Protein AF-A0A512NA87-F1 (afdb_monomer_lite)

Organism: NCBI:txid1230389

Sequence (101 aa):
MIDRKAIAVNGRDYSVTLERFDQDTVSGGPSYHGYYVTIEGHGLTLKARKYDNGSDMSIQSGLKESDSDAIKVVRDIARQIFRTDQLLLLTTDNLVPYKEI

pLDDT: mean 85.6, std 13.33, range [44.41, 98.06]

Foldseek 3Di:
DKDWDWDDDPNFTKIKIWDWDWDDPDVVDDIWTWTFIFIDGPQFTWTWTDTLPDQEIETADRDDPVPVVVLVVVQVVCCVPVVHNWYWYDPPVVDDDIDTD

Structure (mmCIF, N/CA/C/O backbone):
data_AF-A0A512NA87-F1
#
_entry.id   AF-A0A512NA87-F1
#
loop_
_atom_site.group_PDB
_atom_site.id
_atom_site.type_symbol
_atom_site.label_atom_id
_atom_site.label_alt_id
_atom_site.label_comp_id
_atom_site.label_asym_id
_atom_site.label_entity_id
_atom_site.label_seq_id
_atom_site.pdbx_PDB_ins_code
_atom_site.Cartn_x
_atom_site.Cartn_y
_atom_site.Cartn_z
_atom_site.occupancy
_atom_site.B_iso_or_equiv
_atom_site.auth_seq_id
_atom_site.auth_comp_id
_atom_site.auth_asym_id
_atom_site.auth_atom_id
_atom_site.pdbx_PDB_model_num
ATOM 1 N N . MET A 1 1 ? -2.842 1.196 -17.295 1.00 83.81 1 MET A N 1
ATOM 2 C CA . MET A 1 1 ? -4.078 0.437 -16.971 1.00 83.81 1 MET A CA 1
ATOM 3 C C . MET A 1 1 ? -4.439 0.730 -15.526 1.00 83.81 1 MET A C 1
ATOM 5 O O . MET A 1 1 ? -3.531 0.715 -14.702 1.00 83.81 1 MET A O 1
ATOM 9 N N . ILE A 1 2 ? -5.709 1.021 -15.237 1.00 93.69 2 ILE A N 1
ATOM 10 C CA . ILE A 1 2 ? -6.185 1.302 -13.875 1.00 93.69 2 ILE A CA 1
ATOM 11 C C . ILE A 1 2 ? -7.088 0.150 -13.432 1.00 93.69 2 ILE A C 1
ATOM 13 O O . ILE A 1 2 ? -8.061 -0.154 -14.120 1.00 93.69 2 ILE A O 1
ATOM 17 N N . ASP A 1 3 ? -6.771 -0.461 -12.295 1.00 96.12 3 ASP A N 1
ATOM 18 C CA . ASP A 1 3 ? -7.584 -1.473 -11.617 1.00 96.12 3 ASP A CA 1
ATOM 19 C C . ASP A 1 3 ? -8.098 -0.901 -10.289 1.00 96.12 3 ASP A C 1
ATOM 21 O O . ASP A 1 3 ? -7.399 -0.144 -9.612 1.00 96.12 3 ASP A O 1
ATOM 25 N N . ARG A 1 4 ? -9.337 -1.227 -9.921 1.00 96.50 4 ARG A N 1
ATOM 26 C CA . ARG A 1 4 ? -9.973 -0.759 -8.685 1.00 96.50 4 ARG A CA 1
ATOM 27 C C . ARG A 1 4 ? -10.490 -1.954 -7.908 1.00 96.50 4 ARG A C 1
ATOM 29 O O . ARG A 1 4 ? -11.208 -2.789 -8.450 1.00 96.50 4 ARG A O 1
ATOM 36 N N . LYS A 1 5 ? -10.144 -2.016 -6.627 1.00 95.81 5 LYS A N 1
ATOM 37 C CA . LYS A 1 5 ? -10.508 -3.103 -5.719 1.00 95.81 5 LYS A CA 1
ATOM 38 C C . LYS A 1 5 ? -11.150 -2.532 -4.463 1.00 95.81 5 LYS A C 1
ATOM 40 O O . LYS A 1 5 ? -10.699 -1.513 -3.951 1.00 95.81 5 LYS A O 1
ATOM 45 N N . ALA A 1 6 ? -12.168 -3.214 -3.953 1.00 95.81 6 ALA A N 1
ATOM 46 C CA . ALA A 1 6 ? -12.648 -3.013 -2.593 1.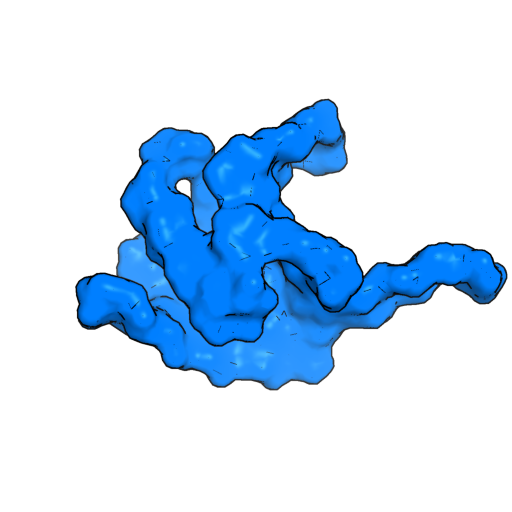00 95.81 6 ALA A CA 1
ATOM 47 C C . ALA A 1 6 ? -11.996 -4.078 -1.704 1.00 95.81 6 ALA A C 1
ATOM 49 O O . ALA A 1 6 ? -12.087 -5.267 -2.012 1.00 95.81 6 ALA A O 1
ATOM 50 N N . ILE A 1 7 ? -11.307 -3.654 -0.647 1.00 96.38 7 ILE A N 1
ATOM 51 C CA . ILE A 1 7 ? -10.619 -4.540 0.296 1.00 96.38 7 ILE A CA 1
ATOM 52 C C . ILE A 1 7 ? -11.207 -4.337 1.686 1.00 96.38 7 ILE A C 1
ATOM 54 O O . ILE A 1 7 ? -11.178 -3.228 2.216 1.00 96.38 7 ILE A O 1
ATOM 58 N N . ALA A 1 8 ? -11.697 -5.417 2.287 1.00 95.94 8 ALA A N 1
ATOM 59 C CA . ALA A 1 8 ? -12.185 -5.403 3.655 1.00 95.94 8 ALA A CA 1
ATOM 60 C C . ALA A 1 8 ? -11.028 -5.641 4.639 1.00 95.94 8 ALA A C 1
ATOM 62 O O . ALA A 1 8 ? -10.304 -6.636 4.543 1.00 95.94 8 ALA A O 1
ATOM 63 N N . VAL A 1 9 ? -10.878 -4.751 5.621 1.00 94.69 9 VAL A N 1
ATOM 64 C CA . VAL A 1 9 ? -9.965 -4.916 6.761 1.00 94.69 9 VAL A CA 1
ATOM 65 C C . VAL A 1 9 ? -10.728 -4.614 8.040 1.00 94.69 9 VAL A C 1
ATOM 67 O O . VAL A 1 9 ? -11.317 -3.545 8.174 1.00 94.69 9 VAL A O 1
ATOM 70 N N . ASN A 1 10 ? -10.745 -5.555 8.988 1.00 92.12 10 ASN A N 1
ATOM 71 C CA . ASN A 1 10 ? -11.472 -5.418 10.259 1.00 92.12 10 ASN A CA 1
ATOM 72 C C . ASN A 1 10 ? -12.948 -4.994 10.082 1.00 92.12 10 ASN A C 1
ATOM 74 O O . ASN A 1 10 ? -13.461 -4.165 10.831 1.00 92.12 10 ASN A O 1
ATOM 78 N N . GLY A 1 11 ? -13.622 -5.534 9.059 1.00 91.06 11 GLY A N 1
ATOM 79 C CA . GLY A 1 11 ? -15.024 -5.223 8.748 1.00 91.06 11 GLY A CA 1
ATOM 80 C C . GLY A 1 11 ? -15.261 -3.840 8.128 1.00 91.06 11 GLY A C 1
ATOM 81 O O . GLY A 1 11 ? -16.406 -3.409 8.034 1.00 91.06 11 GLY A O 1
ATOM 82 N N . ARG A 1 12 ? -14.199 -3.135 7.722 1.00 93.75 12 ARG A N 1
ATOM 83 C CA . ARG A 1 12 ? -14.256 -1.843 7.035 1.00 93.75 12 ARG A CA 1
ATOM 84 C C . ARG A 1 12 ? -13.749 -1.987 5.607 1.00 93.75 12 ARG A C 1
ATOM 86 O O . ARG A 1 12 ? -12.639 -2.472 5.402 1.00 93.75 12 ARG A O 1
ATOM 93 N N . ASP A 1 13 ? -14.544 -1.536 4.643 1.00 95.31 13 ASP A N 1
ATOM 94 C CA . ASP A 1 13 ? -14.157 -1.553 3.233 1.00 95.31 13 ASP A CA 1
ATOM 95 C C . ASP A 1 13 ? -13.301 -0.339 2.875 1.00 95.31 13 ASP A C 1
ATOM 97 O O . ASP A 1 13 ? -13.667 0.803 3.164 1.00 95.31 13 ASP A O 1
ATOM 101 N N . TYR A 1 14 ? -12.183 -0.595 2.207 1.00 96.44 14 TYR A N 1
ATOM 102 C CA . TYR A 1 14 ? -11.278 0.406 1.659 1.00 96.44 14 TYR A CA 1
ATOM 103 C C . TYR A 1 14 ? -11.263 0.301 0.138 1.00 96.44 14 TYR A C 1
ATOM 105 O O . TYR A 1 14 ? -11.188 -0.793 -0.427 1.00 96.44 14 TYR A O 1
ATOM 113 N N . SER A 1 15 ? -11.309 1.449 -0.526 1.00 97.38 15 SER A N 1
ATOM 114 C CA . SER A 1 15 ? -11.114 1.547 -1.966 1.00 97.38 15 SER A CA 1
ATOM 115 C C . SER A 1 15 ? -9.621 1.577 -2.258 1.00 97.38 15 SER A C 1
ATOM 117 O O . SER A 1 15 ? -8.898 2.430 -1.741 1.00 97.38 15 SER A O 1
ATOM 119 N N . VAL A 1 16 ? -9.155 0.651 -3.089 1.00 97.50 16 VAL A N 1
ATOM 120 C CA . VAL A 1 16 ? -7.771 0.591 -3.547 1.00 97.50 16 VAL A CA 1
ATOM 121 C C . VAL A 1 16 ? -7.739 0.765 -5.054 1.00 97.50 16 VAL A C 1
ATOM 123 O O . VAL A 1 16 ? -8.300 -0.040 -5.797 1.00 97.50 16 VAL A O 1
ATOM 126 N N . THR A 1 17 ? -7.059 1.809 -5.512 1.00 98.06 17 THR A N 1
ATOM 127 C CA . THR A 1 17 ? -6.797 2.041 -6.933 1.00 98.06 17 THR A CA 1
ATOM 128 C C . THR A 1 17 ? -5.349 1.695 -7.242 1.00 98.06 17 THR A C 1
ATOM 130 O O . THR A 1 17 ? -4.435 2.176 -6.571 1.00 98.06 17 THR A O 1
ATOM 133 N N . LEU A 1 18 ? -5.154 0.863 -8.261 1.00 96.81 18 LEU A N 1
ATOM 134 C CA . LEU A 1 18 ? -3.862 0.422 -8.767 1.00 96.81 18 LEU A CA 1
ATOM 135 C C . LEU A 1 18 ? -3.677 0.969 -10.177 1.00 96.81 18 LEU A C 1
ATOM 137 O O . LEU A 1 18 ? -4.402 0.590 -11.097 1.00 96.81 18 LEU A O 1
ATOM 141 N N . GLU A 1 19 ? -2.695 1.836 -10.366 1.00 96.50 19 GLU A N 1
ATOM 142 C CA . GLU A 1 19 ? -2.343 2.366 -11.678 1.00 96.50 19 GLU A CA 1
ATOM 143 C C . GLU A 1 19 ? -0.972 1.841 -12.092 1.00 96.50 19 GLU A C 1
ATOM 145 O O . GLU A 1 19 ? 0.040 2.121 -11.450 1.00 96.50 19 GLU A O 1
ATOM 150 N N . ARG A 1 20 ? -0.951 1.050 -13.169 1.00 94.38 20 ARG A N 1
ATOM 151 C CA . ARG A 1 20 ? 0.286 0.499 -13.724 1.00 94.38 20 ARG A CA 1
ATOM 152 C C . ARG A 1 20 ? 1.180 1.624 -14.241 1.00 94.38 20 ARG A C 1
ATOM 154 O O . ARG A 1 20 ? 0.712 2.429 -15.045 1.00 94.38 20 ARG A O 1
ATOM 161 N N . PHE A 1 21 ? 2.452 1.612 -13.856 1.00 90.12 21 PHE A N 1
ATOM 162 C CA . PHE A 1 21 ? 3.482 2.430 -14.485 1.00 90.12 21 PHE A CA 1
ATOM 163 C C . PHE A 1 21 ? 4.617 1.557 -15.011 1.00 90.12 21 PHE A C 1
ATOM 165 O O . PHE A 1 21 ? 5.018 0.579 -14.376 1.00 90.12 21 PHE A O 1
ATOM 172 N N . ASP A 1 22 ? 5.144 1.971 -16.154 1.00 87.94 22 ASP A N 1
ATOM 173 C CA . ASP A 1 22 ? 6.324 1.409 -16.788 1.00 87.94 22 ASP A CA 1
ATOM 174 C C . ASP A 1 22 ? 7.239 2.600 -17.096 1.00 87.94 22 ASP A C 1
ATOM 176 O O . ASP A 1 22 ? 6.883 3.490 -17.870 1.00 87.94 22 ASP A O 1
ATOM 180 N N . GLN A 1 23 ? 8.358 2.690 -16.381 1.00 80.62 23 GLN A N 1
ATOM 181 C CA . GLN A 1 23 ? 9.297 3.801 -16.463 1.00 80.62 23 GLN A CA 1
ATOM 182 C C . GLN A 1 23 ? 10.636 3.290 -16.986 1.00 80.62 23 GLN A C 1
ATOM 184 O O . GLN A 1 23 ? 11.445 2.738 -16.238 1.00 80.62 23 GLN A O 1
ATOM 189 N N . ASP A 1 24 ? 10.880 3.535 -18.268 1.00 75.12 24 ASP A N 1
ATOM 190 C CA . ASP A 1 24 ? 12.174 3.300 -18.894 1.00 75.12 24 ASP A CA 1
ATOM 191 C C . ASP A 1 24 ? 13.062 4.529 -18.686 1.00 75.12 24 ASP A C 1
ATOM 193 O O . ASP A 1 24 ? 12.677 5.656 -19.000 1.00 75.12 24 ASP A O 1
ATOM 197 N N . THR A 1 25 ? 14.248 4.332 -18.109 1.00 66.31 25 THR A N 1
ATOM 198 C CA . THR A 1 25 ? 15.165 5.446 -17.822 1.00 66.31 25 THR A CA 1
ATOM 199 C C . THR A 1 25 ? 15.849 5.968 -19.082 1.00 66.31 25 THR A C 1
ATOM 201 O O . THR A 1 25 ? 15.892 7.177 -19.273 1.00 66.31 25 THR A O 1
ATOM 204 N N . VAL A 1 26 ? 16.354 5.073 -19.937 1.00 68.75 26 VAL A N 1
ATOM 205 C CA . VAL A 1 26 ? 16.946 5.312 -21.270 1.00 68.75 26 VAL A CA 1
ATOM 206 C C . VAL A 1 26 ? 17.171 3.959 -21.965 1.00 68.75 26 VAL A C 1
ATOM 208 O O . VAL A 1 26 ? 17.131 2.917 -21.313 1.00 68.75 26 VAL A O 1
ATOM 211 N N . SER A 1 27 ? 17.465 3.945 -23.272 1.00 65.38 27 SER A N 1
ATOM 212 C CA . SER A 1 27 ? 17.852 2.719 -23.992 1.00 65.38 27 SER A CA 1
ATOM 213 C C . SER A 1 27 ? 19.070 2.052 -23.333 1.00 65.38 27 SER A C 1
ATOM 215 O O . SER A 1 27 ? 20.162 2.616 -23.336 1.00 65.38 27 SER A O 1
ATOM 217 N N . GLY A 1 28 ? 18.877 0.856 -22.768 1.00 67.38 28 GLY A N 1
ATOM 218 C CA . GLY A 1 28 ? 19.898 0.109 -22.018 1.00 67.38 28 GLY A CA 1
ATOM 219 C C . GLY A 1 28 ? 20.022 0.474 -20.531 1.00 67.38 28 GLY A C 1
ATOM 220 O O . GLY A 1 28 ? 20.865 -0.095 -19.841 1.00 67.38 28 GLY A O 1
ATOM 221 N N . GLY A 1 29 ? 19.205 1.405 -20.031 1.00 65.56 29 GLY A N 1
ATOM 222 C CA . GLY A 1 29 ? 19.100 1.725 -18.607 1.00 65.56 29 GLY A CA 1
ATOM 223 C C . GLY A 1 29 ? 18.135 0.793 -17.860 1.00 65.56 29 GLY A C 1
ATOM 224 O O . GLY A 1 29 ? 17.407 0.022 -18.486 1.00 65.56 29 GLY A O 1
ATOM 225 N N . PRO A 1 30 ? 18.109 0.845 -16.516 1.00 69.69 30 PRO A N 1
ATOM 226 C CA . PRO A 1 30 ? 17.152 0.085 -15.722 1.00 69.69 30 PRO A CA 1
ATOM 227 C C . PRO A 1 30 ? 15.715 0.530 -16.027 1.00 69.69 30 PRO A C 1
ATOM 229 O O . PRO A 1 30 ? 15.401 1.724 -15.982 1.00 69.69 30 PRO A O 1
ATOM 232 N N . SER A 1 31 ? 14.851 -0.440 -16.314 1.00 76.81 31 SER A N 1
ATOM 233 C CA . SER A 1 31 ? 13.406 -0.239 -16.413 1.00 76.81 31 SER A CA 1
ATOM 234 C C . SER A 1 31 ? 12.760 -0.510 -15.059 1.00 76.81 31 SER A C 1
ATOM 236 O O . SER A 1 31 ? 13.024 -1.533 -14.419 1.00 76.81 31 SER A O 1
ATOM 238 N N . TYR A 1 32 ? 11.922 0.419 -14.608 1.00 82.69 32 TYR A N 1
ATOM 239 C CA . TYR A 1 32 ? 11.166 0.297 -13.369 1.00 82.69 32 TYR A CA 1
ATOM 240 C C . TYR A 1 32 ? 9.698 0.090 -13.685 1.00 82.69 32 TYR A C 1
ATOM 242 O O . TYR A 1 32 ? 9.056 0.932 -14.309 1.00 82.69 32 TYR A O 1
ATOM 250 N N . HIS A 1 33 ? 9.155 -1.008 -13.183 1.00 89.62 33 HIS A N 1
ATOM 251 C CA . HIS A 1 33 ? 7.768 -1.373 -13.396 1.00 89.62 33 HIS A CA 1
ATOM 252 C C . HIS A 1 33 ? 7.071 -1.564 -12.062 1.00 89.62 33 HIS A C 1
ATOM 254 O O . HIS A 1 33 ? 7.679 -2.035 -11.093 1.00 89.62 33 HIS A O 1
ATOM 260 N N . GLY A 1 34 ? 5.798 -1.199 -12.000 1.00 93.06 34 GLY A N 1
ATOM 261 C CA . GLY A 1 34 ? 5.045 -1.347 -10.770 1.00 93.06 34 GLY A CA 1
ATOM 262 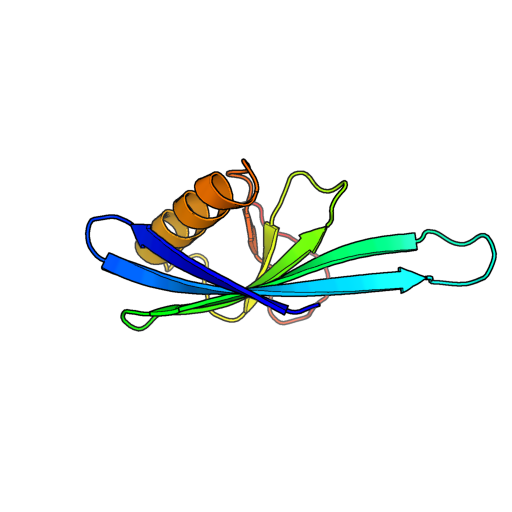C C . GLY A 1 34 ? 3.680 -0.694 -10.807 1.00 93.06 34 GLY A C 1
ATOM 263 O O . GLY A 1 34 ? 3.093 -0.469 -11.864 1.00 93.06 34 GLY A O 1
ATOM 264 N N . TYR A 1 35 ? 3.173 -0.387 -9.621 1.00 94.69 35 TYR A N 1
ATOM 265 C CA . TYR A 1 35 ? 1.883 0.247 -9.418 1.00 94.69 35 TYR A CA 1
ATOM 266 C C . TYR A 1 35 ? 2.021 1.502 -8.568 1.00 94.69 35 TYR A C 1
ATOM 268 O O . TYR A 1 35 ? 2.658 1.484 -7.511 1.00 94.69 35 TYR A O 1
ATOM 276 N N . TYR A 1 36 ? 1.377 2.578 -9.006 1.00 94.81 36 TYR A N 1
ATOM 277 C CA . TYR A 1 36 ? 0.909 3.608 -8.095 1.00 94.81 36 TYR A CA 1
ATOM 278 C C . TYR A 1 36 ? -0.312 3.061 -7.365 1.00 94.81 36 TYR A C 1
ATOM 280 O O . TYR A 1 36 ? -1.233 2.525 -7.983 1.00 94.81 36 TYR A O 1
ATOM 288 N N . VAL A 1 37 ? -0.293 3.168 -6.045 1.00 95.81 37 VAL A N 1
ATOM 289 C CA . VAL A 1 37 ? -1.314 2.617 -5.159 1.00 95.81 37 VAL A CA 1
ATOM 290 C C . VAL A 1 37 ? -1.956 3.776 -4.421 1.00 95.81 37 VAL A C 1
ATOM 292 O O . VAL A 1 37 ? -1.272 4.538 -3.740 1.00 95.81 37 VAL A O 1
ATOM 295 N N . THR A 1 38 ? -3.270 3.911 -4.553 1.00 96.88 38 THR A N 1
ATOM 296 C CA . THR A 1 38 ? -4.063 4.858 -3.762 1.00 96.88 38 THR A CA 1
ATOM 297 C C . THR A 1 38 ? -5.026 4.074 -2.887 1.00 96.88 38 THR A C 1
ATOM 299 O O . THR A 1 38 ? -5.752 3.228 -3.408 1.00 96.88 38 THR A O 1
ATOM 302 N N . ILE A 1 39 ? -5.020 4.336 -1.580 1.00 96.25 39 ILE A N 1
ATOM 303 C CA . ILE A 1 39 ? -5.923 3.711 -0.604 1.00 96.25 39 ILE A CA 1
ATOM 304 C C . ILE A 1 39 ? -6.783 4.802 0.024 1.00 96.25 39 ILE A C 1
ATOM 306 O O . ILE A 1 39 ? -6.252 5.756 0.595 1.00 96.25 39 ILE A O 1
ATOM 310 N N . GLU A 1 40 ? -8.100 4.643 -0.059 1.00 96.25 40 GLU A N 1
ATOM 311 C CA . GLU A 1 40 ? -9.076 5.597 0.463 1.00 96.25 40 GLU A CA 1
ATOM 312 C C . GLU A 1 40 ? -10.187 4.891 1.243 1.00 96.25 40 GLU A C 1
ATOM 314 O O . GLU A 1 40 ? -10.718 3.865 0.816 1.00 96.25 40 GLU A O 1
ATOM 319 N N . GLY A 1 41 ? -10.566 5.454 2.389 1.00 94.06 41 GLY A N 1
ATOM 320 C CA . GLY A 1 41 ? -11.702 4.975 3.178 1.00 94.06 41 GLY A CA 1
ATOM 321 C C . GLY A 1 41 ? -11.540 5.241 4.668 1.00 94.06 41 GLY A C 1
ATOM 322 O O . GLY A 1 41 ? -10.430 5.245 5.189 1.00 94.06 41 GLY A O 1
ATOM 323 N N . HIS A 1 42 ? -12.653 5.457 5.373 1.00 92.00 42 HIS A N 1
ATOM 324 C CA . HIS A 1 42 ? -12.680 5.596 6.842 1.00 92.00 42 HIS A CA 1
ATOM 325 C C . HIS A 1 42 ? -11.693 6.639 7.400 1.00 92.00 42 HIS A C 1
ATOM 327 O O . HIS A 1 42 ? -11.081 6.420 8.443 1.00 92.00 42 HIS A O 1
ATOM 333 N N . GLY A 1 43 ? -11.518 7.762 6.694 1.00 89.75 43 GLY A N 1
ATOM 334 C CA . GLY A 1 43 ? -10.590 8.835 7.077 1.00 89.75 43 GLY A CA 1
ATOM 335 C C . GLY A 1 43 ? -9.124 8.601 6.687 1.00 89.75 43 GLY A C 1
ATOM 336 O O . GLY A 1 43 ? -8.292 9.458 6.966 1.00 89.75 43 GLY A O 1
ATOM 337 N N . LEU A 1 44 ? -8.804 7.481 6.030 1.00 91.06 44 LEU A N 1
ATOM 338 C CA . LEU A 1 44 ? -7.498 7.219 5.431 1.00 91.06 44 LEU A CA 1
ATOM 339 C C . LEU A 1 44 ? -7.481 7.693 3.972 1.00 91.06 44 LEU A C 1
ATOM 341 O O . LEU A 1 44 ? -8.373 7.350 3.194 1.00 91.06 44 LEU A O 1
ATOM 345 N N . THR A 1 45 ? -6.436 8.430 3.601 1.00 93.44 45 THR A N 1
ATOM 346 C CA . THR A 1 45 ? -6.092 8.755 2.212 1.00 93.44 45 THR A CA 1
ATOM 347 C C . THR A 1 45 ? -4.586 8.634 2.066 1.00 93.44 45 THR A C 1
ATOM 349 O O . THR A 1 45 ? -3.849 9.476 2.573 1.00 93.44 45 THR A O 1
ATOM 352 N N . LEU A 1 46 ? -4.129 7.583 1.389 1.00 93.38 46 LEU A N 1
ATOM 353 C CA . LEU A 1 46 ? -2.714 7.260 1.239 1.00 93.38 46 LEU A CA 1
ATOM 354 C C . LEU A 1 46 ? -2.328 7.089 -0.221 1.00 93.38 46 LEU A C 1
ATOM 356 O O . LEU A 1 46 ? -3.074 6.510 -1.012 1.00 93.38 46 LEU A O 1
ATOM 360 N N . LYS A 1 47 ? -1.117 7.549 -0.543 1.00 94.00 47 LYS A N 1
ATOM 361 C CA . LYS A 1 47 ? -0.447 7.293 -1.816 1.00 94.00 47 LYS A CA 1
ATOM 362 C C . LYS A 1 47 ? 0.828 6.506 -1.572 1.00 94.00 47 LYS A C 1
ATOM 364 O O . LYS A 1 47 ? 1.636 6.862 -0.715 1.00 94.00 47 LYS A O 1
ATOM 369 N N . ALA A 1 48 ? 1.016 5.451 -2.346 1.00 93.75 48 ALA A N 1
ATOM 370 C CA . ALA A 1 48 ? 2.184 4.594 -2.292 1.00 93.75 48 ALA A CA 1
ATOM 371 C C . ALA A 1 48 ? 2.606 4.144 -3.693 1.00 93.75 48 ALA A C 1
ATOM 373 O O . ALA A 1 48 ? 1.901 4.340 -4.687 1.00 93.75 48 ALA A O 1
ATOM 374 N N . ARG A 1 49 ? 3.777 3.521 -3.762 1.00 93.00 49 ARG A N 1
ATOM 375 C CA . ARG A 1 49 ? 4.327 2.888 -4.951 1.00 93.00 49 ARG A CA 1
ATOM 376 C C . ARG A 1 49 ? 4.774 1.473 -4.602 1.00 93.00 49 ARG A C 1
ATOM 378 O O . ARG A 1 49 ? 5.430 1.263 -3.587 1.00 93.00 49 ARG A O 1
ATOM 385 N N . LYS A 1 50 ? 4.449 0.508 -5.458 1.00 93.75 50 LYS A N 1
ATOM 386 C CA . LYS A 1 50 ? 4.934 -0.872 -5.361 1.00 93.75 50 LYS A CA 1
ATOM 387 C C . LYS A 1 50 ? 5.630 -1.253 -6.656 1.00 93.75 50 LYS A C 1
ATOM 389 O O . LYS A 1 50 ? 4.972 -1.314 -7.689 1.00 93.75 50 LYS A O 1
ATOM 394 N N . TYR A 1 51 ? 6.931 -1.518 -6.606 1.00 91.38 51 TYR A N 1
ATOM 395 C CA . TYR A 1 51 ? 7.665 -2.065 -7.750 1.00 91.38 51 TYR A CA 1
ATOM 396 C C . TYR A 1 51 ? 7.398 -3.565 -7.891 1.00 91.38 51 TYR A C 1
ATOM 398 O O . TYR A 1 51 ? 7.183 -4.244 -6.888 1.00 91.38 51 TYR A O 1
ATOM 406 N N . ASP A 1 52 ? 7.433 -4.108 -9.105 1.00 89.50 52 ASP A N 1
ATOM 407 C CA . ASP A 1 52 ? 7.202 -5.543 -9.335 1.00 89.50 52 ASP A CA 1
ATOM 408 C C . ASP A 1 52 ? 8.269 -6.419 -8.678 1.00 89.50 52 ASP A C 1
ATOM 410 O O . ASP A 1 52 ? 7.959 -7.451 -8.089 1.00 89.50 52 ASP A O 1
ATOM 414 N N . ASN A 1 53 ? 9.523 -5.977 -8.762 1.00 85.44 53 ASN A N 1
ATOM 415 C CA . ASN A 1 53 ? 10.693 -6.658 -8.213 1.00 85.44 53 ASN A CA 1
ATOM 416 C C . ASN A 1 53 ? 11.009 -6.264 -6.761 1.00 85.44 53 ASN A C 1
ATOM 418 O O . ASN A 1 53 ? 11.840 -6.912 -6.132 1.00 85.44 53 ASN A O 1
ATOM 422 N N . GLY A 1 54 ? 10.376 -5.212 -6.235 1.00 82.69 54 GLY A N 1
ATOM 423 C CA . GLY A 1 54 ? 10.552 -4.789 -4.845 1.00 82.69 54 GLY A CA 1
ATOM 424 C C . GLY A 1 54 ? 9.818 -5.723 -3.890 1.00 82.69 54 GLY A C 1
ATOM 425 O O . GLY A 1 54 ? 8.736 -6.209 -4.217 1.00 82.69 54 GLY A O 1
ATOM 426 N N . SER A 1 55 ? 10.362 -5.969 -2.703 1.00 87.44 55 SER A N 1
ATOM 427 C CA . SER A 1 55 ? 9.640 -6.693 -1.654 1.00 87.44 55 SER A CA 1
ATOM 428 C C . SER A 1 55 ? 8.726 -5.767 -0.855 1.00 87.44 55 SER A C 1
ATOM 430 O O . SER A 1 55 ? 7.700 -6.227 -0.375 1.00 87.44 55 SER A O 1
ATOM 432 N N . ASP A 1 56 ? 9.013 -4.471 -0.781 1.00 90.81 56 ASP A N 1
ATOM 433 C CA . ASP A 1 56 ? 8.263 -3.480 -0.011 1.00 90.81 56 ASP A CA 1
ATOM 434 C C . ASP A 1 56 ? 7.234 -2.697 -0.839 1.00 90.81 56 ASP A C 1
ATOM 436 O O . ASP A 1 56 ? 7.310 -2.605 -2.068 1.00 90.81 56 ASP A O 1
ATOM 440 N N . MET A 1 57 ? 6.262 -2.102 -0.146 1.00 91.25 57 MET A N 1
ATOM 441 C CA . MET A 1 57 ? 5.423 -1.030 -0.676 1.00 91.25 57 MET A CA 1
ATOM 442 C C . MET A 1 57 ? 5.845 0.307 -0.059 1.00 91.25 57 MET A C 1
ATOM 444 O O . MET A 1 57 ? 5.715 0.518 1.149 1.00 91.25 57 MET A O 1
ATOM 448 N N . SER A 1 58 ? 6.305 1.230 -0.901 1.00 90.88 58 SER A N 1
ATOM 449 C CA . SER A 1 58 ? 6.822 2.525 -0.473 1.00 90.88 58 SER A CA 1
ATOM 450 C C . SER A 1 58 ? 5.707 3.567 -0.388 1.00 90.88 58 SER A C 1
ATOM 452 O O . SER A 1 58 ? 5.120 3.966 -1.392 1.00 90.88 58 SER A O 1
ATOM 454 N N . ILE A 1 59 ? 5.405 4.022 0.818 1.00 89.06 59 ILE A N 1
ATOM 455 C CA . ILE A 1 59 ? 4.367 4.997 1.134 1.00 89.06 59 ILE A CA 1
ATOM 456 C C . ILE A 1 59 ? 4.927 6.403 0.927 1.00 89.06 59 ILE A C 1
ATOM 458 O O . ILE A 1 59 ? 5.867 6.812 1.601 1.00 89.06 59 ILE A O 1
ATOM 462 N N . GLN A 1 60 ? 4.336 7.142 -0.008 1.00 85.31 60 GLN A N 1
ATOM 463 C CA . GLN A 1 60 ? 4.750 8.493 -0.392 1.00 85.31 60 GLN A CA 1
ATOM 464 C C . GLN A 1 60 ? 4.065 9.573 0.445 1.00 85.31 60 GLN A C 1
ATOM 466 O O . GLN A 1 60 ? 4.642 10.629 0.683 1.00 85.31 60 GLN A O 1
ATOM 471 N N . SER A 1 61 ? 2.814 9.348 0.848 1.00 84.88 61 SER A N 1
ATOM 472 C CA . SER A 1 61 ? 2.068 10.287 1.686 1.00 84.88 61 SER A CA 1
ATOM 473 C C . SER A 1 61 ? 0.828 9.643 2.298 1.00 84.88 61 SER A C 1
ATOM 475 O O . SER A 1 61 ? 0.383 8.577 1.870 1.00 84.88 61 SER A O 1
ATOM 477 N N . GLY A 1 62 ? 0.253 10.322 3.294 1.00 82.06 62 GLY A N 1
ATOM 478 C CA . GLY A 1 62 ? -1.006 9.913 3.923 1.00 82.06 62 GLY A CA 1
ATOM 479 C C . GLY A 1 62 ? -0.859 9.042 5.168 1.00 82.06 62 GLY A C 1
ATOM 480 O O . GLY A 1 62 ? -1.866 8.630 5.733 1.00 82.06 62 GLY A O 1
ATOM 481 N N . LEU A 1 63 ? 0.376 8.791 5.607 1.00 84.62 63 LEU A N 1
ATOM 482 C CA . LEU A 1 63 ? 0.686 8.173 6.892 1.00 84.62 63 LEU A CA 1
ATOM 483 C C . LEU A 1 63 ? 1.867 8.871 7.561 1.00 84.62 63 LEU A C 1
ATOM 485 O O . LEU A 1 63 ? 2.804 9.318 6.896 1.00 84.62 63 LEU A O 1
ATOM 489 N N . LYS A 1 64 ? 1.827 8.908 8.888 1.00 81.12 64 LYS A N 1
ATOM 490 C CA . LYS A 1 64 ? 2.949 9.210 9.777 1.00 81.12 64 LYS A CA 1
ATOM 491 C C . LYS A 1 64 ? 3.309 7.961 10.573 1.00 81.12 64 LYS A C 1
ATOM 493 O O . LYS A 1 64 ? 2.476 7.088 10.789 1.00 81.12 64 LYS A O 1
ATOM 498 N N . GLU A 1 65 ? 4.533 7.907 11.091 1.00 77.06 65 GLU A N 1
ATOM 499 C CA . GLU A 1 65 ? 4.983 6.797 11.947 1.00 77.06 65 GLU A CA 1
ATOM 500 C C . GLU A 1 65 ? 4.101 6.595 13.191 1.00 77.06 65 GLU A C 1
ATOM 502 O O . GLU A 1 65 ? 3.941 5.479 13.675 1.00 77.06 65 GLU A O 1
ATOM 507 N N . S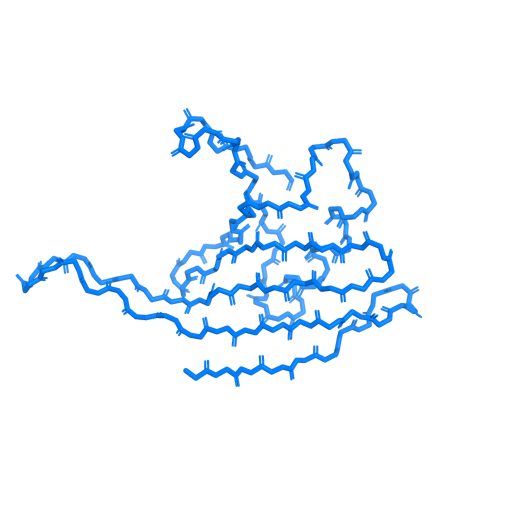ER A 1 66 ? 3.501 7.676 13.698 1.00 81.25 66 SER A N 1
ATOM 508 C CA . SER A 1 66 ? 2.576 7.641 14.832 1.00 81.25 66 SER A CA 1
ATOM 509 C C . SER A 1 66 ? 1.247 6.942 14.527 1.00 81.25 66 SER A C 1
ATOM 511 O O . SER A 1 66 ? 0.528 6.580 15.458 1.00 81.25 66 SER A O 1
ATOM 513 N N . ASP A 1 67 ? 0.904 6.735 13.254 1.00 85.94 67 ASP A N 1
ATOM 514 C CA . ASP A 1 67 ? -0.422 6.288 12.814 1.00 85.94 67 ASP A CA 1
ATOM 515 C C . ASP A 1 67 ? -0.545 4.754 12.861 1.00 85.94 67 ASP A C 1
ATOM 517 O O . ASP A 1 67 ? -0.927 4.101 11.891 1.00 85.94 67 ASP A O 1
ATOM 521 N N . SER A 1 68 ? -0.201 4.162 14.008 1.00 86.12 68 SER A N 1
ATOM 522 C CA . SER A 1 68 ? -0.026 2.711 14.185 1.00 86.12 68 SER A CA 1
ATOM 523 C C . SER A 1 68 ? -1.214 1.855 13.720 1.00 86.12 68 SER A 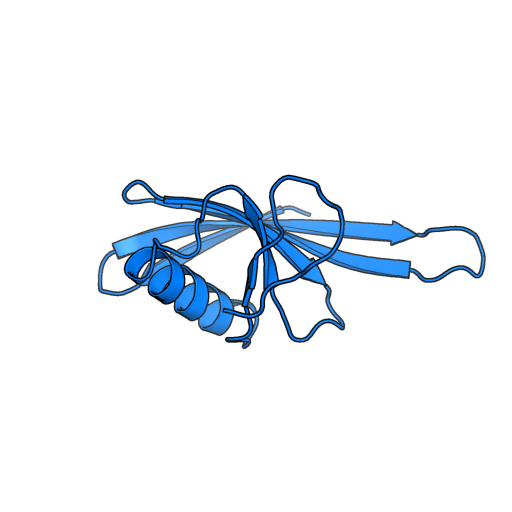C 1
ATOM 525 O O . SER A 1 68 ? -1.012 0.792 13.131 1.00 86.12 68 SER A O 1
ATOM 527 N N . ASP A 1 69 ? -2.451 2.307 13.928 1.00 89.62 69 ASP A N 1
ATOM 528 C CA . ASP A 1 69 ? -3.638 1.574 13.479 1.00 89.62 69 ASP A CA 1
ATOM 529 C C . ASP A 1 69 ? -3.845 1.666 11.965 1.00 89.62 69 ASP A C 1
ATOM 531 O O . ASP A 1 69 ? -4.191 0.671 11.327 1.00 89.62 69 ASP A O 1
ATOM 535 N N . ALA A 1 70 ? -3.567 2.823 11.366 1.00 90.44 70 ALA A N 1
ATOM 536 C CA . ALA A 1 70 ? -3.635 2.984 9.921 1.00 90.44 70 ALA A CA 1
ATOM 537 C C . ALA A 1 70 ? -2.501 2.211 9.219 1.00 90.44 70 ALA A C 1
ATOM 539 O O . ALA A 1 70 ? -2.734 1.599 8.178 1.00 90.44 70 ALA A O 1
ATOM 540 N N . ILE A 1 71 ? -1.313 2.129 9.832 1.00 91.69 71 ILE A N 1
ATOM 541 C CA . ILE A 1 71 ? -0.207 1.276 9.369 1.00 91.69 71 ILE A CA 1
ATOM 542 C C . ILE A 1 71 ? -0.629 -0.198 9.334 1.00 91.69 71 ILE A C 1
ATOM 544 O O . ILE A 1 71 ? -0.390 -0.871 8.332 1.00 91.69 71 ILE A O 1
ATOM 548 N N . LYS A 1 72 ? -1.303 -0.710 10.377 1.00 92.69 72 LYS A N 1
ATOM 549 C CA . LYS A 1 72 ? -1.820 -2.095 10.380 1.00 92.69 72 LYS A CA 1
ATOM 550 C C . LYS A 1 72 ? -2.797 -2.334 9.231 1.00 92.69 72 LYS A C 1
ATOM 552 O O . LYS A 1 72 ? -2.679 -3.343 8.541 1.00 92.69 72 LYS A O 1
ATOM 557 N N . VAL A 1 73 ? -3.715 -1.394 8.996 1.00 94.50 73 VAL A N 1
ATOM 558 C CA . VAL A 1 73 ? -4.674 -1.481 7.884 1.00 94.50 73 VAL A CA 1
ATOM 559 C C . VAL A 1 73 ? -3.950 -1.547 6.542 1.00 94.50 73 VAL A C 1
ATOM 561 O O . VAL A 1 73 ? -4.220 -2.432 5.734 1.00 94.50 73 VAL A O 1
ATOM 564 N N . VAL A 1 74 ? -2.998 -0.645 6.311 1.00 94.06 74 VAL A N 1
ATOM 565 C CA . VAL A 1 74 ? -2.236 -0.585 5.056 1.00 94.06 74 VAL A CA 1
ATOM 566 C C . VAL A 1 74 ? -1.386 -1.836 4.862 1.00 94.06 74 VAL A C 1
ATOM 568 O O . VAL A 1 74 ? -1.310 -2.346 3.745 1.00 94.06 74 VAL A O 1
ATOM 571 N N . ARG A 1 75 ? -0.813 -2.382 5.939 1.00 94.81 75 ARG A N 1
ATOM 572 C CA . ARG A 1 75 ? -0.062 -3.642 5.911 1.00 94.81 75 ARG A CA 1
ATOM 573 C C . ARG A 1 75 ? -0.951 -4.812 5.505 1.00 94.81 75 ARG A C 1
AT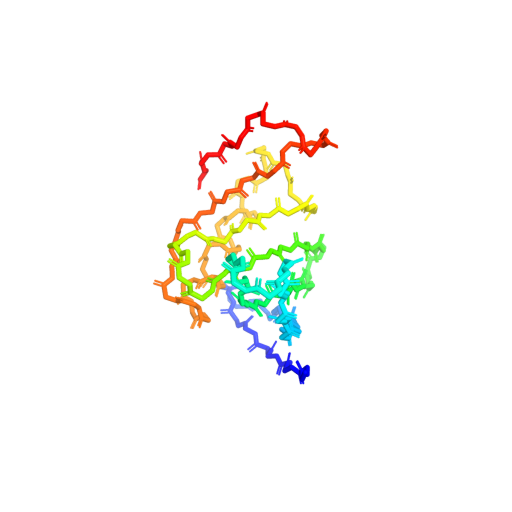OM 575 O O . ARG A 1 75 ? -0.558 -5.604 4.654 1.00 94.81 75 ARG A O 1
ATOM 582 N N . ASP A 1 76 ? -2.157 -4.908 6.054 1.00 95.50 76 ASP A N 1
ATOM 583 C CA . ASP A 1 76 ? -3.092 -5.972 5.685 1.00 95.50 76 ASP A CA 1
ATOM 584 C C . ASP A 1 76 ? -3.596 -5.829 4.242 1.00 95.50 76 ASP A C 1
ATOM 586 O O . ASP A 1 76 ? -3.705 -6.831 3.534 1.00 95.50 76 ASP A O 1
ATOM 590 N N . ILE A 1 77 ? -3.820 -4.604 3.757 1.00 95.50 77 ILE A N 1
ATOM 591 C CA . ILE A 1 77 ? -4.136 -4.358 2.340 1.00 95.50 77 ILE A CA 1
ATOM 592 C C . ILE A 1 77 ? -2.965 -4.785 1.442 1.00 95.50 77 ILE A C 1
ATOM 594 O O . ILE A 1 77 ? -3.173 -5.488 0.448 1.00 95.50 77 ILE A O 1
ATOM 598 N N . ALA A 1 78 ? -1.733 -4.409 1.795 1.00 94.88 78 ALA A N 1
ATOM 599 C CA . ALA A 1 78 ? -0.532 -4.780 1.047 1.00 94.88 78 ALA A CA 1
ATOM 600 C C . ALA A 1 78 ? -0.345 -6.304 0.983 1.00 94.88 78 ALA A C 1
ATOM 602 O O . ALA A 1 78 ? -0.048 -6.843 -0.087 1.00 94.88 78 ALA A O 1
ATOM 603 N N . ARG A 1 79 ? -0.617 -7.016 2.083 1.00 95.31 79 ARG A N 1
ATOM 604 C CA . ARG A 1 79 ? -0.591 -8.487 2.127 1.00 95.31 79 ARG A CA 1
ATOM 605 C C . ARG A 1 79 ? -1.621 -9.099 1.190 1.00 95.31 79 ARG A C 1
ATOM 607 O O . ARG A 1 79 ? -1.296 -10.029 0.457 1.00 95.31 79 ARG A O 1
ATOM 614 N N . GLN A 1 80 ? -2.847 -8.581 1.191 1.00 95.75 80 GLN A N 1
ATOM 615 C CA . GLN A 1 80 ? -3.930 -9.120 0.366 1.00 95.75 80 GLN A CA 1
ATOM 616 C C . GLN A 1 80 ? -3.692 -8.907 -1.136 1.00 95.75 80 GLN A C 1
ATOM 618 O O . GLN A 1 80 ? -3.977 -9.802 -1.930 1.00 95.75 80 GLN A O 1
ATOM 623 N N . ILE A 1 81 ? -3.156 -7.749 -1.533 1.00 94.31 81 ILE A N 1
ATOM 624 C CA . ILE A 1 81 ? -2.975 -7.403 -2.952 1.00 94.31 81 ILE A CA 1
ATOM 625 C C . ILE A 1 81 ? -1.620 -7.871 -3.485 1.00 94.31 81 ILE A C 1
ATOM 627 O O . ILE A 1 81 ? -1.546 -8.478 -4.552 1.00 94.31 81 ILE A O 1
ATOM 631 N N . PHE A 1 82 ? -0.545 -7.581 -2.756 1.00 93.62 82 PHE A N 1
ATOM 632 C CA . PHE A 1 82 ? 0.830 -7.739 -3.229 1.00 93.62 82 PHE A CA 1
ATOM 633 C C . PHE A 1 82 ? 1.595 -8.856 -2.526 1.00 93.62 82 PHE A C 1
ATOM 635 O O . PHE A 1 82 ? 2.752 -9.090 -2.868 1.00 93.62 82 PHE A O 1
ATOM 642 N N . ARG A 1 83 ? 0.972 -9.548 -1.560 1.00 93.44 83 ARG A N 1
ATOM 643 C CA . ARG A 1 83 ? 1.610 -10.603 -0.752 1.00 93.44 83 ARG A CA 1
ATOM 644 C C . ARG A 1 83 ? 2.878 -10.123 -0.041 1.00 93.44 83 ARG A C 1
ATOM 646 O O . ARG A 1 83 ? 3.812 -10.897 0.139 1.00 93.44 83 ARG A O 1
ATOM 653 N N . THR A 1 84 ? 2.891 -8.856 0.366 1.00 90.06 84 THR A N 1
ATOM 654 C CA . THR A 1 84 ? 3.968 -8.261 1.161 1.00 90.06 84 THR A CA 1
ATOM 655 C C . THR A 1 84 ? 3.426 -7.600 2.413 1.00 90.06 84 THR A C 1
ATOM 657 O O . THR A 1 84 ? 2.336 -7.032 2.403 1.00 90.06 84 THR A O 1
ATOM 660 N N . ASP A 1 85 ? 4.198 -7.668 3.487 1.00 90.00 85 ASP A N 1
ATOM 661 C CA . ASP A 1 85 ? 3.966 -6.945 4.727 1.00 90.00 85 ASP A CA 1
ATOM 662 C C . ASP A 1 85 ? 5.037 -5.893 5.036 1.00 90.00 85 ASP A C 1
ATOM 664 O O . ASP A 1 85 ? 4.913 -5.177 6.033 1.00 90.00 85 ASP A O 1
ATOM 668 N N . GLN A 1 86 ? 6.032 -5.765 4.155 1.00 91.06 86 GLN A N 1
ATOM 669 C CA . GLN A 1 86 ? 7.077 -4.755 4.234 1.00 91.06 86 GLN A CA 1
ATOM 670 C C . GLN A 1 86 ? 6.544 -3.420 3.718 1.00 91.06 86 GLN A C 1
ATOM 672 O O . GLN A 1 86 ? 6.150 -3.286 2.554 1.00 91.06 86 GLN A O 1
ATOM 677 N N . LEU A 1 87 ? 6.531 -2.426 4.601 1.00 89.94 87 LEU A N 1
ATOM 678 C CA . LEU A 1 87 ? 6.125 -1.063 4.295 1.00 89.94 87 LEU A CA 1
ATOM 679 C C . LEU A 1 87 ? 7.311 -0.126 4.497 1.00 89.94 87 LEU A C 1
ATOM 681 O O . LEU A 1 87 ? 8.037 -0.224 5.486 1.00 89.94 87 LEU A O 1
ATOM 685 N N . LEU A 1 88 ? 7.473 0.811 3.569 1.00 88.81 88 LEU A N 1
ATOM 686 C CA . LEU A 1 88 ? 8.551 1.789 3.612 1.00 88.81 88 LEU A CA 1
ATOM 687 C C . LEU A 1 88 ? 7.955 3.192 3.645 1.00 88.81 88 LEU A C 1
ATOM 689 O O . LEU A 1 88 ? 7.374 3.629 2.655 1.00 88.81 88 LEU A O 1
ATOM 693 N N . LEU A 1 89 ? 8.072 3.909 4.761 1.00 83.38 89 LEU A N 1
ATOM 694 C CA . LEU A 1 89 ? 7.644 5.308 4.819 1.00 83.38 89 LEU A CA 1
ATOM 695 C C . LEU A 1 89 ? 8.720 6.197 4.195 1.00 83.38 89 LEU A C 1
ATOM 697 O O . LEU A 1 89 ? 9.867 6.221 4.650 1.00 83.38 89 LEU A O 1
ATOM 701 N N . LEU A 1 90 ? 8.337 6.939 3.157 1.00 76.19 90 LEU A N 1
ATOM 702 C CA . LEU A 1 90 ? 9.160 7.995 2.583 1.00 76.19 90 LEU A CA 1
ATOM 703 C C . LEU A 1 90 ? 8.958 9.261 3.411 1.00 76.19 90 LEU A C 1
ATOM 705 O O . LEU A 1 90 ? 7.835 9.744 3.567 1.00 76.19 90 LEU A O 1
ATOM 709 N N . THR A 1 91 ? 10.042 9.790 3.971 1.00 61.34 91 THR A N 1
ATOM 710 C CA . THR A 1 91 ? 10.010 11.080 4.660 1.00 61.34 91 THR A CA 1
ATOM 711 C C . THR A 1 91 ? 9.741 12.203 3.654 1.00 61.34 91 THR A C 1
ATOM 713 O O . THR A 1 91 ? 10.026 12.085 2.459 1.00 61.34 91 THR A O 1
ATOM 716 N N . THR A 1 92 ? 9.160 13.301 4.143 1.00 54.31 92 THR A N 1
ATOM 717 C CA . THR A 1 92 ? 8.631 14.438 3.362 1.00 54.31 92 THR A CA 1
ATOM 718 C C . THR A 1 92 ? 9.607 15.083 2.381 1.00 54.31 92 THR A C 1
ATOM 720 O O . THR A 1 92 ? 9.168 15.813 1.495 1.00 54.31 92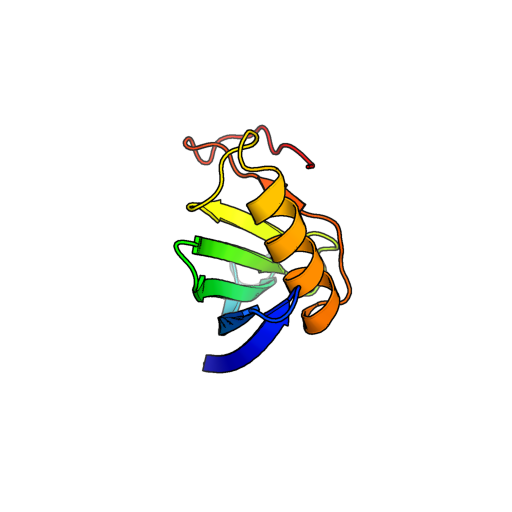 THR A O 1
ATOM 723 N N . ASP A 1 93 ? 10.900 14.794 2.489 1.00 47.50 93 ASP A N 1
ATOM 724 C CA . ASP A 1 93 ? 11.928 15.459 1.698 1.00 47.50 93 ASP A CA 1
ATOM 725 C C . ASP A 1 93 ? 12.292 14.702 0.413 1.00 47.50 93 ASP A C 1
ATOM 727 O O . ASP A 1 93 ? 13.148 15.177 -0.330 1.00 47.50 93 ASP A O 1
ATOM 731 N N . ASN A 1 94 ? 11.687 13.531 0.123 1.00 48.81 94 ASN A N 1
ATOM 732 C CA . ASN A 1 94 ? 12.090 12.625 -0.980 1.00 48.81 94 ASN A CA 1
ATOM 733 C C . ASN A 1 94 ? 13.608 12.315 -1.008 1.00 48.81 94 ASN A C 1
ATOM 735 O O . ASN A 1 94 ? 14.128 11.728 -1.957 1.00 48.81 94 ASN A O 1
ATOM 739 N N . LEU A 1 95 ? 14.310 12.706 0.051 1.00 44.41 95 LEU A N 1
ATOM 740 C CA . LEU A 1 95 ? 15.719 12.542 0.304 1.00 44.41 95 LEU A CA 1
ATOM 741 C C . LEU A 1 95 ? 15.797 11.543 1.449 1.00 44.41 95 LEU A C 1
ATOM 743 O O . LEU A 1 95 ? 15.254 11.763 2.529 1.00 44.41 95 LEU A O 1
ATOM 747 N N . VAL A 1 96 ? 16.429 10.415 1.139 1.00 46.25 96 VAL A N 1
ATOM 748 C CA . VAL A 1 96 ? 16.831 9.327 2.037 1.00 46.25 96 VAL A CA 1
ATOM 749 C C . VAL A 1 96 ? 17.090 9.874 3.455 1.00 46.25 96 VAL A C 1
ATOM 751 O O . VAL A 1 96 ? 17.939 10.751 3.613 1.00 46.25 96 VAL A O 1
ATOM 754 N N . PRO A 1 97 ? 16.350 9.396 4.473 1.00 52.28 97 PRO A N 1
ATOM 755 C CA . PRO A 1 97 ? 16.298 7.982 4.803 1.00 52.28 97 PRO A CA 1
ATOM 756 C C . PRO A 1 97 ? 14.894 7.391 4.741 1.00 52.28 97 PRO A C 1
ATOM 758 O O . PRO A 1 97 ? 13.948 7.864 5.364 1.00 52.28 97 PRO A O 1
ATOM 761 N N . TYR A 1 98 ? 14.802 6.287 4.007 1.00 58.69 98 TYR A N 1
ATOM 762 C CA . TYR A 1 98 ? 13.697 5.354 4.104 1.00 58.69 98 TYR A CA 1
ATOM 763 C C . TYR A 1 98 ? 13.629 4.799 5.529 1.00 58.69 98 TYR A C 1
ATOM 765 O O . TYR A 1 98 ? 14.662 4.387 6.066 1.00 58.69 98 TYR A O 1
ATOM 773 N N . LYS A 1 99 ? 12.438 4.751 6.131 1.00 62.91 99 LYS A N 1
ATOM 774 C CA . LYS A 1 99 ? 12.241 4.019 7.385 1.00 62.91 99 LYS A CA 1
ATOM 775 C C . LYS A 1 99 ? 11.310 2.840 7.154 1.00 62.91 99 LYS A C 1
ATOM 777 O O . LYS A 1 99 ? 10.164 3.018 6.742 1.00 62.91 99 LYS A O 1
ATOM 782 N N . GLU A 1 100 ? 11.836 1.645 7.399 1.00 67.06 100 GLU A N 1
ATOM 783 C CA . GLU A 1 100 ? 11.047 0.418 7.445 1.00 67.06 100 GLU A CA 1
ATOM 784 C C . GLU A 1 100 ? 10.179 0.447 8.710 1.00 67.06 100 GLU A C 1
ATOM 786 O O . GLU A 1 100 ? 10.676 0.760 9.799 1.00 67.06 100 GLU A O 1
ATOM 791 N N . ILE A 1 101 ? 8.878 0.200 8.548 1.00 59.97 101 ILE A N 1
ATOM 792 C CA . ILE A 1 101 ? 7.872 0.312 9.617 1.00 59.97 101 ILE A CA 1
ATOM 793 C C . ILE A 1 101 ? 6.940 -0.885 9.719 1.00 59.97 101 ILE A C 1
ATOM 795 O O . ILE A 1 101 ? 6.548 -1.480 8.687 1.00 59.97 101 ILE A O 1
#

Secondary structure (DSSP, 8-state):
-EEEEEEEETTEEEEEEEEEEEEE-STTSPEEEEEEEEEEETTEEEEEEEESS-SSEEEEES--TT-HHHHHHHHHHHHHHHS---EEEPPTTSSS--EE-

Radius of gyration: 13.77 Å; chains: 1; bounding box: 35×26×39 Å